Protein AF-A0A2M7PFF3-F1 (afdb_monomer_lite)

pLDDT: mean 94.73, std 5.49, range [59.72, 98.69]

Radius of gyration: 16.47 Å; chains: 1; bounding box: 33×29×48 Å

Sequence (97 aa):
MSSELDDFVESLQEKIIEETRRSYGEKVIERWMNPRFMERIADADGYSMIRGVCGDSMEFFLVFESERVSKAAFMTDGCGSTTACGSVAAEMAFGKG

Foldseek 3Di:
DVVVVVVVVVVVVVVVLVVCCVVPNDLLSVCLVPFPQADDDPPAPDWDWDQDPVRKIKIWGFHDDPNAGCFIHMHIPDDSNSRSVRRVVRVVRHGHD

Secondary structure (DSSP, 8-state):
-HHHHHHHHHHHHHHHHHHHHHHH-HHHHHHHHS-SSB---TT-SEEEEEE-TTS-EEEEEEEEETTEEEEEEEEE-S-HHHHHHHHHHHHHHTT--

Structure (mmCIF, N/CA/C/O backbone):
data_AF-A0A2M7PFF3-F1
#
_entry.id   AF-A0A2M7PFF3-F1
#
loop_
_atom_site.group_PDB
_atom_site.id
_atom_site.type_symbol
_atom_site.label_atom_id
_atom_site.label_alt_id
_atom_site.label_comp_id
_atom_site.label_asym_id
_atom_site.label_entity_id
_atom_site.label_seq_id
_atom_site.pdbx_PDB_ins_code
_atom_site.Cartn_x
_atom_site.Cartn_y
_atom_site.Cartn_z
_atom_site.occupancy
_atom_site.B_iso_or_equiv
_atom_site.auth_seq_id
_atom_site.auth_comp_id
_atom_site.auth_asym_id
_atom_site.auth_atom_id
_atom_site.pdbx_PDB_model_num
ATOM 1 N N . MET A 1 1 ? 14.120 -19.537 -27.855 1.00 59.72 1 MET A N 1
ATOM 2 C CA . MET A 1 1 ? 12.866 -18.784 -28.077 1.00 59.72 1 MET A CA 1
ATOM 3 C C . MET A 1 1 ? 12.224 -18.329 -26.772 1.00 59.72 1 MET A C 1
ATOM 5 O O . MET A 1 1 ? 11.788 -17.193 -26.764 1.00 59.72 1 MET A O 1
ATOM 9 N N . SER A 1 2 ? 12.171 -19.130 -25.690 1.00 68.62 2 SER A N 1
ATOM 10 C CA . SER A 1 2 ? 11.748 -18.583 -24.381 1.00 68.62 2 SER A CA 1
ATOM 11 C C . SER A 1 2 ? 12.808 -17.639 -23.805 1.00 68.62 2 SER A C 1
ATOM 13 O O . SER A 1 2 ? 12.493 -16.500 -23.514 1.00 68.62 2 SER A O 1
ATOM 15 N N . SER A 1 3 ? 14.082 -18.048 -23.818 1.00 82.69 3 SER A N 1
ATOM 16 C CA . SER A 1 3 ? 15.188 -17.269 -23.239 1.00 82.69 3 SER A CA 1
ATOM 17 C C . SER A 1 3 ? 15.340 -15.854 -23.811 1.00 82.69 3 SER A C 1
ATOM 19 O O . SER A 1 3 ? 15.442 -14.908 -23.054 1.00 82.69 3 SER A O 1
ATOM 21 N N . GLU A 1 4 ? 15.285 -15.677 -25.135 1.00 92.25 4 GLU A N 1
ATOM 22 C CA . GLU A 1 4 ? 15.420 -14.344 -25.755 1.00 92.25 4 GLU A CA 1
ATOM 23 C C . GLU A 1 4 ? 14.254 -13.402 -25.413 1.00 92.25 4 GLU A C 1
ATOM 25 O O . GLU A 1 4 ? 14.437 -12.187 -25.351 1.00 92.25 4 GLU A O 1
ATOM 30 N N . LEU A 1 5 ? 13.049 -13.949 -25.213 1.00 93.62 5 LEU A N 1
ATOM 31 C CA . LEU A 1 5 ? 11.891 -13.167 -24.786 1.00 93.62 5 LEU A CA 1
ATOM 32 C C . LEU A 1 5 ? 11.990 -12.826 -23.297 1.00 93.62 5 LEU A C 1
ATOM 34 O O . LEU A 1 5 ? 11.703 -11.691 -22.923 1.00 93.62 5 LEU A O 1
ATOM 38 N N . ASP A 1 6 ? 12.413 -13.786 -22.478 1.00 92.31 6 ASP A N 1
ATOM 39 C CA . ASP A 1 6 ? 12.601 -13.611 -21.039 1.00 92.31 6 ASP A CA 1
ATOM 40 C C . ASP A 1 6 ? 13.664 -12.528 -20.765 1.00 92.31 6 ASP A C 1
ATOM 42 O O . ASP A 1 6 ? 13.381 -11.565 -20.052 1.00 92.31 6 ASP A O 1
ATOM 46 N N . ASP A 1 7 ? 14.816 -12.593 -21.444 1.00 92.94 7 ASP A N 1
ATOM 47 C CA . ASP A 1 7 ? 15.897 -11.599 -21.352 1.00 92.94 7 ASP A CA 1
ATOM 48 C C . ASP A 1 7 ? 15.417 -10.193 -21.767 1.00 92.94 7 ASP A C 1
ATOM 50 O O . ASP A 1 7 ? 15.768 -9.171 -21.167 1.00 92.94 7 ASP A O 1
ATOM 54 N N . PHE A 1 8 ? 14.583 -10.117 -22.810 1.00 94.56 8 PHE A N 1
ATOM 55 C CA . PHE A 1 8 ? 14.014 -8.850 -23.258 1.00 94.56 8 PHE A CA 1
ATOM 56 C C . PHE A 1 8 ? 13.067 -8.256 -22.211 1.00 94.56 8 PHE A C 1
ATOM 58 O O . PHE A 1 8 ? 13.166 -7.062 -21.909 1.00 94.56 8 PHE A O 1
ATOM 65 N N . VAL A 1 9 ? 12.176 -9.075 -21.643 1.00 94.81 9 VAL A N 1
ATOM 66 C CA . VAL A 1 9 ? 11.236 -8.655 -20.595 1.00 94.81 9 VAL A CA 1
ATOM 67 C C . VAL A 1 9 ? 11.986 -8.179 -19.354 1.00 94.81 9 VAL A C 1
ATOM 69 O O . VAL A 1 9 ? 11.653 -7.114 -18.832 1.00 94.81 9 VAL A O 1
ATOM 72 N N . GLU A 1 10 ? 13.024 -8.895 -18.927 1.00 93.81 10 GLU A N 1
ATOM 73 C CA . GLU A 1 10 ? 13.853 -8.508 -17.783 1.00 93.81 10 GLU A CA 1
ATOM 74 C C . GLU A 1 10 ? 14.521 -7.145 -18.023 1.00 93.81 10 GLU A C 1
ATOM 76 O O . GLU A 1 10 ? 14.366 -6.224 -17.220 1.00 93.81 10 GLU A O 1
ATOM 81 N N . SER A 1 11 ? 15.122 -6.938 -19.201 1.00 94.88 11 SER A N 1
ATOM 82 C CA . SER A 1 11 ? 15.748 -5.653 -19.548 1.00 94.88 11 SER A CA 1
ATOM 83 C C . SER A 1 11 ? 14.764 -4.472 -19.580 1.00 94.88 11 SER A C 1
ATOM 85 O O . SER A 1 11 ? 15.141 -3.322 -19.336 1.00 94.88 11 SER A O 1
ATOM 87 N N . LEU A 1 12 ? 13.494 -4.727 -19.914 1.00 95.19 12 LEU A N 1
ATOM 88 C CA . LEU A 1 12 ? 12.441 -3.714 -19.878 1.00 95.19 12 LEU A CA 1
ATOM 89 C C . LEU A 1 12 ? 12.031 -3.402 -18.440 1.00 95.19 12 LEU A C 1
ATOM 91 O O . LEU A 1 12 ? 11.889 -2.230 -18.091 1.00 95.19 12 LEU A O 1
ATOM 95 N N . GLN A 1 13 ? 11.861 -4.431 -17.610 1.00 90.50 13 GLN A N 1
ATOM 96 C CA . GLN A 1 13 ? 11.524 -4.269 -16.198 1.00 90.50 13 GLN A CA 1
ATOM 97 C C . GLN A 1 13 ? 12.604 -3.479 -15.457 1.00 90.50 13 GLN A C 1
ATOM 99 O O . GLN A 1 13 ? 12.274 -2.539 -14.733 1.00 90.50 13 GLN A O 1
ATOM 104 N N . GLU A 1 14 ? 13.881 -3.782 -15.694 1.00 93.50 14 GLU A N 1
ATOM 105 C CA . GLU A 1 14 ? 15.007 -3.048 -15.110 1.00 93.50 14 GLU A CA 1
ATOM 106 C C . GLU A 1 14 ? 14.956 -1.553 -15.442 1.00 93.50 14 GLU A C 1
ATOM 108 O O . GLU A 1 14 ? 15.059 -0.714 -14.544 1.00 93.50 14 GLU A O 1
ATOM 113 N N . LYS A 1 15 ? 14.720 -1.205 -16.714 1.00 93.81 15 LYS A N 1
ATOM 114 C CA . LYS A 1 15 ? 14.615 0.196 -17.155 1.00 93.81 15 LYS A CA 1
ATOM 115 C C . LYS A 1 15 ? 13.453 0.923 -16.489 1.00 93.81 15 LYS A C 1
ATOM 117 O O . LYS A 1 15 ? 13.624 2.055 -16.041 1.00 93.81 15 LYS A O 1
ATOM 122 N N . ILE A 1 16 ? 12.293 0.273 -16.391 1.00 90.25 16 ILE A 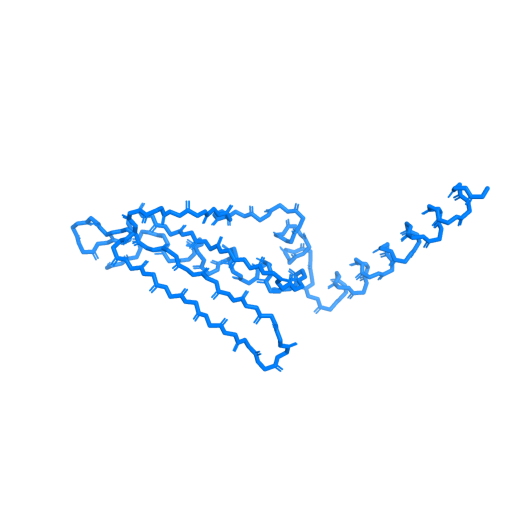N 1
ATOM 123 C CA . ILE A 1 16 ? 11.111 0.840 -15.725 1.00 90.25 16 ILE A CA 1
ATOM 124 C C . ILE A 1 16 ? 11.411 1.103 -14.244 1.00 90.25 16 ILE A C 1
ATOM 126 O O . ILE A 1 16 ? 11.076 2.170 -13.719 1.00 90.25 16 ILE A O 1
ATOM 130 N N . ILE A 1 17 ? 12.061 0.155 -13.564 1.00 89.62 17 ILE A N 1
ATOM 131 C CA . ILE A 1 17 ? 12.437 0.293 -12.153 1.00 89.62 17 ILE A CA 1
ATOM 132 C C . ILE A 1 17 ? 13.450 1.426 -11.972 1.00 89.62 17 ILE A C 1
ATOM 134 O O . ILE A 1 17 ? 13.288 2.244 -11.067 1.00 89.62 17 ILE A O 1
ATOM 138 N N . GLU A 1 18 ? 14.473 1.514 -12.823 1.00 91.69 18 GLU A N 1
ATOM 139 C CA . GLU A 1 18 ? 15.491 2.566 -12.745 1.00 91.69 18 GLU A CA 1
ATOM 140 C C . GLU A 1 18 ? 14.896 3.961 -12.986 1.00 91.69 18 GLU A C 1
ATOM 142 O O . GLU A 1 18 ? 15.172 4.900 -12.233 1.00 91.69 18 GLU A O 1
ATOM 147 N N . GLU A 1 19 ? 14.029 4.101 -13.988 1.00 89.69 19 GLU A N 1
ATOM 148 C CA . GLU A 1 19 ? 13.331 5.355 -14.271 1.00 89.69 19 GLU A CA 1
ATOM 149 C C . GLU A 1 19 ? 12.431 5.776 -13.101 1.00 89.69 19 GLU A C 1
ATOM 151 O O . GLU A 1 19 ? 12.452 6.934 -12.663 1.00 89.69 19 GLU A O 1
ATOM 156 N N . THR A 1 20 ? 11.688 4.822 -12.540 1.00 86.69 20 THR A N 1
ATOM 157 C CA . THR A 1 20 ? 10.832 5.056 -11.372 1.00 86.69 20 THR A CA 1
ATOM 158 C C . THR A 1 20 ? 11.673 5.454 -10.157 1.00 86.69 20 THR A C 1
ATOM 160 O O . THR A 1 20 ? 11.331 6.412 -9.461 1.00 86.69 20 THR A O 1
ATOM 163 N N . ARG A 1 21 ? 12.816 4.791 -9.930 1.00 91.44 21 ARG A N 1
ATOM 164 C CA . ARG A 1 21 ? 13.762 5.115 -8.852 1.00 91.44 21 ARG A CA 1
ATOM 165 C C . ARG A 1 21 ? 14.284 6.540 -8.990 1.00 91.44 21 ARG A C 1
ATOM 167 O O . ARG A 1 21 ? 14.326 7.266 -8.000 1.00 91.44 21 ARG A O 1
ATOM 174 N N . ARG A 1 22 ? 14.653 6.959 -10.204 1.00 92.50 22 ARG A N 1
ATOM 175 C CA . ARG A 1 22 ? 15.121 8.326 -10.477 1.00 92.5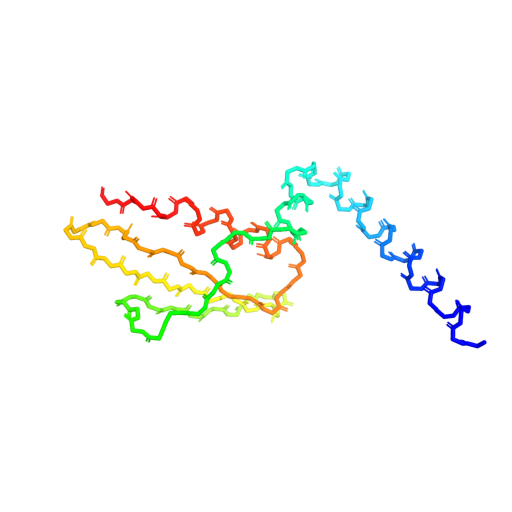0 22 ARG A CA 1
ATOM 176 C C . ARG A 1 22 ? 14.029 9.370 -10.218 1.00 92.50 22 ARG A C 1
ATOM 178 O O . ARG A 1 22 ? 14.340 10.431 -9.686 1.00 92.50 22 ARG A O 1
ATOM 185 N N . SER A 1 23 ? 12.782 9.076 -10.580 1.00 92.06 23 SER A N 1
ATOM 186 C CA . SER A 1 23 ? 11.669 10.030 -10.476 1.00 92.06 23 SER A CA 1
ATOM 187 C C . SER A 1 23 ? 11.087 10.149 -9.064 1.00 92.06 23 SER A C 1
ATOM 189 O O . SER A 1 23 ? 10.731 11.246 -8.638 1.00 92.06 23 SER A O 1
ATOM 191 N N . TYR A 1 24 ? 10.994 9.038 -8.327 1.00 90.62 24 TYR A N 1
ATOM 192 C CA . TYR A 1 24 ? 10.273 8.966 -7.049 1.00 90.62 24 TYR A CA 1
ATOM 193 C C . TYR A 1 24 ? 11.154 8.622 -5.838 1.00 90.62 24 TYR A C 1
ATOM 195 O O . TYR A 1 24 ? 10.724 8.782 -4.694 1.00 90.62 24 TYR A O 1
ATOM 203 N N . GLY A 1 25 ? 12.394 8.185 -6.065 1.00 94.25 25 GLY A N 1
ATOM 204 C CA . GLY A 1 25 ? 13.346 7.824 -5.019 1.00 94.25 25 GLY A CA 1
ATOM 205 C C . GLY A 1 25 ? 13.183 6.400 -4.477 1.00 94.25 25 GLY A C 1
ATOM 206 O O . GLY A 1 25 ? 12.201 5.703 -4.732 1.00 94.25 25 GLY A O 1
ATOM 207 N N . GLU A 1 26 ? 14.167 5.971 -3.681 1.00 94.00 26 GLU A N 1
ATOM 208 C CA . GLU A 1 26 ? 14.292 4.572 -3.242 1.00 94.00 26 GLU A CA 1
ATOM 209 C C . GLU A 1 26 ? 13.106 4.090 -2.402 1.00 94.00 26 GLU A C 1
ATOM 211 O O . GLU A 1 26 ? 12.666 2.954 -2.537 1.00 94.00 26 GLU A O 1
ATOM 216 N N . LYS A 1 27 ? 12.537 4.971 -1.570 1.00 93.44 27 LYS A N 1
ATOM 217 C CA . LYS A 1 27 ? 11.424 4.615 -0.677 1.00 93.44 27 LYS A CA 1
ATOM 218 C C . LYS A 1 27 ? 10.179 4.164 -1.439 1.00 93.44 27 LYS A C 1
ATOM 220 O O . LYS A 1 27 ? 9.438 3.319 -0.946 1.00 93.44 27 LYS A O 1
ATOM 225 N N . VAL A 1 28 ? 9.936 4.734 -2.620 1.00 94.81 28 VAL A N 1
ATOM 226 C CA . VAL A 1 28 ? 8.788 4.352 -3.449 1.00 94.81 28 VAL A CA 1
ATOM 227 C C . VAL A 1 28 ? 9.020 2.984 -4.079 1.00 94.81 28 VAL A C 1
ATOM 229 O O . VAL A 1 28 ? 8.105 2.168 -4.076 1.00 94.81 28 VAL A O 1
ATOM 232 N N . ILE A 1 29 ? 10.244 2.695 -4.530 1.00 94.62 29 ILE A N 1
ATOM 233 C CA . ILE A 1 29 ? 10.609 1.373 -5.059 1.00 94.62 29 ILE A CA 1
ATOM 234 C C . ILE A 1 29 ? 10.519 0.303 -3.977 1.00 94.62 29 ILE A C 1
ATOM 236 O O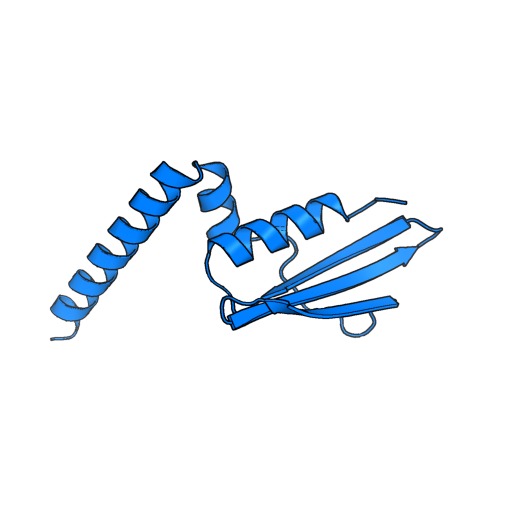 . ILE A 1 29 ? 9.877 -0.720 -4.194 1.00 94.62 29 ILE A O 1
ATOM 240 N N . GLU A 1 30 ? 11.092 0.555 -2.797 1.00 95.12 30 GLU A N 1
ATOM 241 C CA . GLU A 1 30 ? 10.996 -0.359 -1.654 1.00 95.12 30 GLU A CA 1
ATOM 242 C C . GLU A 1 30 ? 9.531 -0.694 -1.361 1.00 95.12 30 GLU A C 1
ATOM 244 O O . GLU A 1 30 ? 9.165 -1.860 -1.206 1.00 95.12 30 GLU A O 1
ATOM 249 N N . ARG A 1 31 ? 8.676 0.334 -1.335 1.00 95.81 31 ARG A N 1
ATOM 250 C CA . ARG A 1 31 ? 7.266 0.147 -1.020 1.00 95.81 31 ARG A CA 1
ATOM 251 C C . ARG A 1 3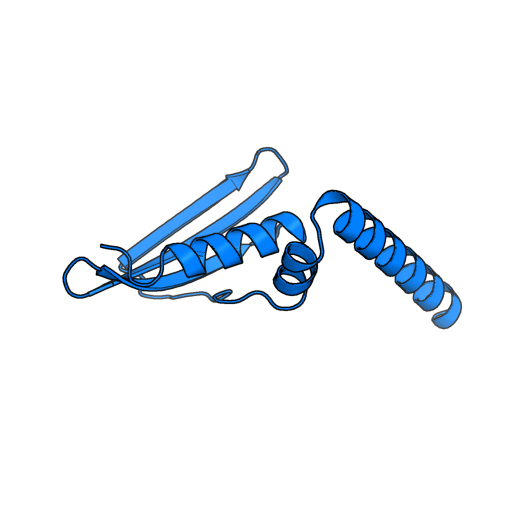1 ? 6.480 -0.544 -2.127 1.00 95.81 31 ARG A C 1
ATOM 253 O O . ARG A 1 31 ? 5.573 -1.306 -1.816 1.00 95.81 31 ARG A O 1
ATOM 260 N N . TRP A 1 32 ? 6.806 -0.289 -3.389 1.00 94.38 32 TRP A N 1
ATOM 261 C CA . TRP A 1 32 ? 6.193 -0.979 -4.521 1.00 94.38 32 TRP A CA 1
ATOM 262 C C . TRP A 1 32 ? 6.552 -2.470 -4.524 1.00 94.38 32 TRP A C 1
ATOM 264 O O . TRP A 1 32 ? 5.665 -3.304 -4.680 1.00 94.38 32 TRP A O 1
ATOM 274 N N . MET A 1 33 ? 7.823 -2.811 -4.300 1.00 93.81 33 MET A N 1
ATOM 275 C CA . MET A 1 33 ? 8.287 -4.204 -4.309 1.00 93.81 33 MET A CA 1
ATOM 276 C C . MET A 1 33 ? 7.805 -5.001 -3.091 1.00 93.81 33 MET A C 1
ATOM 278 O O . MET A 1 33 ? 7.652 -6.216 -3.175 1.00 93.81 33 MET A O 1
ATOM 282 N N . ASN A 1 34 ? 7.571 -4.330 -1.960 1.00 96.25 34 ASN A N 1
ATOM 283 C CA . ASN A 1 34 ? 7.074 -4.947 -0.734 1.00 96.25 34 ASN A CA 1
ATOM 284 C C . ASN A 1 34 ? 5.966 -4.091 -0.088 1.00 96.25 34 ASN A C 1
ATOM 286 O O . ASN A 1 34 ? 6.208 -3.401 0.915 1.00 96.25 34 ASN A O 1
ATOM 290 N N . PRO A 1 35 ? 4.749 -4.091 -0.663 1.00 97.00 35 PRO A N 1
ATOM 291 C CA . PRO A 1 35 ? 3.648 -3.304 -0.138 1.00 97.00 35 PRO A CA 1
ATOM 292 C C . PRO A 1 35 ? 3.184 -3.865 1.208 1.00 97.00 35 PRO A C 1
ATOM 294 O O . PRO A 1 35 ? 2.975 -5.061 1.388 1.00 97.00 35 PRO A O 1
ATOM 297 N N . ARG A 1 36 ? 2.986 -2.969 2.170 1.00 98.12 36 ARG A N 1
ATOM 298 C CA . ARG A 1 36 ? 2.418 -3.261 3.494 1.00 98.12 36 ARG A CA 1
ATOM 299 C C . ARG A 1 36 ? 0.919 -3.004 3.481 1.00 98.12 36 ARG A C 1
ATOM 301 O O . ARG A 1 36 ? 0.507 -2.049 2.830 1.00 98.12 36 ARG A O 1
ATOM 308 N N . PHE A 1 37 ? 0.144 -3.760 4.258 1.00 98.25 37 PHE A N 1
ATOM 309 C CA . PHE A 1 37 ? -1.314 -3.593 4.392 1.00 98.25 37 PHE A CA 1
ATOM 310 C C . PHE A 1 37 ? -2.115 -3.884 3.107 1.00 98.25 37 PHE A C 1
ATOM 312 O O . PHE A 1 37 ? -3.247 -3.428 2.970 1.00 98.25 37 PHE A O 1
ATOM 319 N N . MET A 1 38 ? -1.538 -4.623 2.151 1.00 98.12 38 MET A N 1
ATOM 320 C CA . MET A 1 38 ? -2.241 -5.027 0.931 1.00 98.12 38 MET A CA 1
ATOM 321 C C . MET A 1 38 ? -3.043 -6.310 1.185 1.00 98.12 38 MET A C 1
ATOM 323 O O . MET A 1 38 ? -2.540 -7.415 0.990 1.00 98.12 38 MET A O 1
ATOM 327 N N . GLU A 1 39 ? -4.275 -6.166 1.663 1.00 97.75 39 GLU A N 1
ATOM 328 C CA . GLU A 1 39 ? -5.167 -7.288 1.953 1.00 97.75 39 GLU A CA 1
ATOM 329 C C . GLU A 1 39 ? -6.644 -6.888 1.834 1.00 97.75 39 GLU A C 1
ATOM 331 O O . GLU A 1 39 ? -7.007 -5.713 1.909 1.00 97.75 39 GLU A O 1
ATOM 336 N N . ARG A 1 40 ? -7.515 -7.887 1.653 1.00 97.69 40 ARG A N 1
ATOM 337 C CA . ARG A 1 40 ? -8.970 -7.707 1.724 1.00 97.69 40 ARG A CA 1
ATOM 338 C C . ARG A 1 40 ? -9.452 -8.001 3.139 1.00 97.69 40 ARG A C 1
ATOM 340 O O . ARG A 1 40 ? -9.055 -9.004 3.726 1.00 97.69 40 ARG A O 1
ATOM 347 N N . ILE A 1 41 ? -10.375 -7.184 3.640 1.00 97.62 41 ILE A N 1
ATOM 348 C CA . ILE A 1 41 ? -11.055 -7.408 4.921 1.00 97.62 41 ILE A CA 1
ATOM 349 C C . ILE A 1 41 ? -12.550 -7.559 4.629 1.00 97.62 41 ILE A C 1
ATOM 351 O O . ILE A 1 41 ? -13.176 -6.615 4.157 1.00 97.62 41 ILE A O 1
ATOM 355 N N . ALA A 1 42 ? -13.107 -8.751 4.863 1.00 94.81 42 ALA A N 1
ATOM 356 C CA . ALA A 1 42 ? -14.501 -9.057 4.524 1.00 94.81 42 ALA A CA 1
ATOM 357 C C . ALA A 1 42 ? -15.507 -8.262 5.375 1.00 94.81 42 ALA A C 1
ATOM 359 O O . ALA A 1 42 ? -16.445 -7.688 4.833 1.00 94.81 42 ALA A O 1
ATOM 360 N N . ASP A 1 43 ? -15.262 -8.181 6.684 1.00 95.00 43 ASP A N 1
ATOM 361 C CA . ASP A 1 43 ? -16.151 -7.539 7.659 1.00 95.00 43 ASP A CA 1
ATOM 362 C C . ASP A 1 43 ? -15.578 -6.191 8.125 1.00 95.00 43 ASP A C 1
ATOM 364 O O . ASP A 1 43 ? -15.458 -5.922 9.319 1.00 95.00 43 ASP A O 1
ATOM 368 N N . ALA A 1 44 ? -15.124 -5.368 7.177 1.00 97.75 44 ALA A N 1
ATOM 369 C CA . ALA A 1 44 ? -14.655 -4.021 7.485 1.00 97.75 44 ALA A CA 1
ATOM 370 C C . ALA A 1 44 ? -15.835 -3.104 7.838 1.00 97.75 44 ALA A C 1
ATOM 372 O O . ALA A 1 44 ? -16.857 -3.109 7.152 1.00 97.75 44 ALA A O 1
ATOM 373 N N . ASP A 1 45 ? -15.667 -2.261 8.854 1.00 98.19 45 ASP A N 1
ATOM 374 C CA . ASP A 1 45 ? -16.657 -1.244 9.224 1.00 98.19 45 ASP A CA 1
ATOM 375 C C . ASP A 1 45 ? -16.777 -0.150 8.150 1.00 98.19 45 ASP A C 1
ATOM 377 O O . ASP A 1 45 ? -17.847 0.415 7.925 1.00 98.19 45 ASP A O 1
ATOM 381 N N . GLY A 1 46 ? -15.662 0.160 7.481 1.00 97.00 46 GLY A N 1
ATOM 382 C CA . GLY A 1 46 ? -15.591 1.090 6.362 1.00 97.00 46 GLY A CA 1
ATOM 383 C C . GLY A 1 46 ? -14.990 0.433 5.126 1.00 97.00 46 GLY A C 1
ATOM 384 O O . GLY A 1 46 ? -13.899 -0.131 5.186 1.00 97.00 46 GLY A O 1
ATOM 385 N N . TYR A 1 47 ? -15.672 0.563 3.990 1.00 98.12 47 TYR A N 1
ATOM 386 C CA . TYR A 1 47 ? -15.192 0.117 2.686 1.00 98.12 47 TYR A CA 1
ATOM 387 C C . TYR A 1 47 ? -15.482 1.169 1.618 1.00 98.12 47 TYR A C 1
ATOM 389 O O . TYR A 1 47 ? -16.571 1.744 1.577 1.00 98.12 47 TYR A O 1
ATOM 397 N N . SER A 1 48 ? -14.517 1.403 0.733 1.00 97.88 48 SER A N 1
ATOM 398 C CA . SER A 1 48 ? -14.730 2.195 -0.476 1.00 97.88 48 SER A CA 1
ATOM 399 C C . SER A 1 48 ? -13.823 1.722 -1.602 1.00 97.88 48 SER A C 1
ATOM 401 O O . SER A 1 48 ? -12.685 1.318 -1.361 1.00 97.88 48 SER A O 1
ATOM 403 N N . MET A 1 49 ? -14.326 1.828 -2.830 1.00 97.62 49 MET A N 1
ATOM 404 C CA . MET A 1 49 ? -13.592 1.583 -4.064 1.00 97.62 49 MET A CA 1
ATOM 405 C C . MET A 1 49 ? -13.785 2.765 -5.007 1.00 97.62 49 MET A C 1
ATOM 407 O O . MET A 1 49 ? -14.916 3.145 -5.314 1.00 97.62 49 MET A O 1
ATOM 411 N N . ILE A 1 50 ? -12.683 3.331 -5.494 1.00 97.56 50 ILE A N 1
ATOM 412 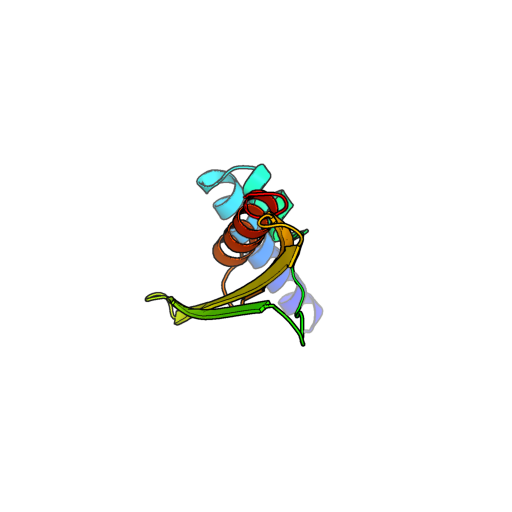C CA . ILE A 1 50 ? -12.702 4.450 -6.439 1.00 97.56 50 ILE A CA 1
ATOM 413 C C . ILE A 1 50 ? -11.827 4.105 -7.635 1.00 97.56 50 ILE A C 1
ATOM 415 O O . ILE A 1 50 ? -10.700 3.639 -7.475 1.00 97.56 50 ILE A O 1
ATOM 419 N N . ARG A 1 51 ? -12.336 4.384 -8.838 1.00 97.56 51 ARG A N 1
ATOM 420 C CA . ARG A 1 51 ? -11.560 4.310 -10.075 1.00 97.56 51 ARG A CA 1
ATOM 421 C C . ARG A 1 51 ? -11.015 5.687 -10.441 1.00 97.56 51 ARG A C 1
ATOM 423 O O . ARG A 1 51 ? -11.778 6.641 -10.587 1.00 97.56 51 ARG A O 1
ATOM 430 N N . GLY A 1 52 ? -9.697 5.785 -10.567 1.00 93.81 52 GLY A N 1
ATOM 431 C CA . GLY A 1 52 ? -8.993 6.995 -10.964 1.00 93.81 52 GLY A CA 1
ATOM 432 C C . GLY A 1 52 ? -9.132 7.293 -12.456 1.00 93.81 52 GLY A C 1
ATOM 433 O O . GLY A 1 52 ? -9.464 6.428 -13.266 1.00 93.81 52 GLY A O 1
ATOM 434 N N . VAL A 1 53 ? -8.814 8.531 -12.841 1.00 94.56 53 VAL A N 1
ATOM 435 C CA . VAL A 1 53 ? -8.842 8.976 -14.248 1.00 94.56 53 VAL A CA 1
ATOM 436 C C . VAL A 1 53 ? -7.818 8.257 -15.133 1.00 94.56 53 VAL A C 1
ATOM 438 O O . VAL A 1 53 ? -8.001 8.195 -16.344 1.00 94.56 53 VAL A O 1
ATOM 441 N N . CYS A 1 54 ? -6.760 7.696 -14.538 1.00 92.88 54 CYS A N 1
ATOM 442 C CA . CYS A 1 54 ? -5.784 6.847 -15.223 1.00 92.88 54 CYS A CA 1
ATOM 443 C C . CYS A 1 54 ? -6.311 5.434 -15.519 1.00 92.88 54 CYS A C 1
ATOM 445 O O . CYS A 1 54 ? -5.684 4.708 -16.282 1.00 92.88 54 CYS A O 1
ATOM 447 N N . GLY A 1 55 ? -7.455 5.048 -14.944 1.00 95.19 55 GLY A N 1
ATOM 448 C CA . GLY A 1 55 ? -8.054 3.726 -15.106 1.00 95.19 55 GLY A CA 1
ATOM 449 C C . GLY A 1 55 ? -7.786 2.760 -13.952 1.00 95.19 55 GLY A C 1
ATOM 450 O O . GLY A 1 55 ? -8.566 1.813 -13.829 1.00 95.19 55 GLY A O 1
ATOM 451 N N . ASP A 1 56 ? -6.782 3.024 -13.110 1.00 97.12 56 ASP A N 1
ATOM 452 C CA . ASP A 1 56 ? -6.474 2.262 -11.890 1.00 97.12 56 ASP A CA 1
ATOM 453 C C . ASP A 1 56 ? -7.611 2.381 -10.864 1.00 97.12 56 ASP A C 1
ATOM 455 O O . ASP A 1 56 ? -8.198 3.452 -10.680 1.00 97.12 56 ASP A O 1
ATOM 459 N N . SER A 1 57 ? -7.891 1.302 -10.146 1.00 97.88 57 SER A N 1
ATOM 460 C CA . SER A 1 57 ? -8.842 1.249 -9.040 1.00 97.88 57 SER A CA 1
ATOM 461 C C . SER A 1 57 ? -8.115 1.115 -7.707 1.00 97.88 57 SER A C 1
ATOM 463 O O . SER A 1 57 ? -7.147 0.367 -7.582 1.00 97.88 57 SER A O 1
ATOM 465 N N . MET A 1 58 ? -8.601 1.818 -6.688 1.00 98.12 58 MET A N 1
ATOM 466 C CA . MET A 1 58 ? -8.101 1.739 -5.318 1.00 98.12 58 MET A CA 1
ATOM 467 C C . MET A 1 58 ? -9.248 1.386 -4.377 1.00 98.12 58 MET A C 1
ATOM 469 O O . MET A 1 58 ? -10.277 2.063 -4.367 1.00 98.12 58 MET A O 1
ATOM 473 N N . GLU A 1 59 ? -9.048 0.345 -3.579 1.00 98.38 59 GLU A N 1
ATOM 474 C CA . GLU A 1 59 ? -9.941 -0.103 -2.516 1.00 98.38 59 GLU A CA 1
ATOM 475 C C . GLU A 1 59 ? -9.293 0.164 -1.156 1.00 98.38 59 GLU A C 1
ATOM 477 O O . GLU A 1 59 ? -8.103 -0.098 -0.987 1.00 98.38 59 GLU A O 1
ATOM 482 N N . PHE A 1 60 ? -10.077 0.630 -0.184 1.00 98.50 60 PHE A N 1
ATOM 483 C CA . PHE A 1 60 ? -9.666 0.753 1.216 1.00 98.50 60 PHE A CA 1
ATOM 484 C C . PHE A 1 60 ? -10.662 0.062 2.141 1.00 98.50 60 PHE A C 1
ATOM 486 O O . PHE A 1 60 ? -11.874 0.158 1.943 1.00 98.50 60 PHE A O 1
ATOM 493 N N . PHE A 1 61 ? -10.125 -0.578 3.177 1.00 98.62 61 PHE A N 1
ATOM 494 C CA . PHE A 1 61 ? -10.860 -1.285 4.220 1.00 98.62 61 PHE A CA 1
ATOM 495 C C . PHE A 1 61 ? -10.412 -0.759 5.583 1.00 98.62 61 PHE A C 1
ATOM 497 O O . PHE A 1 61 ? -9.214 -0.756 5.875 1.00 98.62 61 PHE A O 1
ATOM 504 N N . LEU A 1 62 ? -11.353 -0.326 6.418 1.00 98.38 62 LEU A N 1
ATOM 505 C CA . LEU A 1 62 ? -11.092 0.199 7.758 1.00 98.38 62 LEU A CA 1
ATOM 506 C C . LEU A 1 62 ? -11.919 -0.566 8.793 1.00 98.38 62 LEU A C 1
ATOM 508 O O . LEU A 1 62 ? -13.112 -0.783 8.593 1.00 98.38 62 LEU A O 1
ATOM 512 N N . VAL A 1 63 ? -11.285 -0.938 9.901 1.00 98.38 63 VAL A N 1
ATOM 513 C CA . VAL A 1 63 ? -11.944 -1.460 11.109 1.00 98.38 63 VAL A CA 1
ATOM 514 C C . VAL A 1 63 ? -11.696 -0.468 12.236 1.00 98.38 63 VAL A C 1
ATOM 516 O O . VAL A 1 63 ? -10.569 0.020 12.378 1.00 98.38 63 VAL A O 1
ATOM 519 N N . PHE A 1 64 ? -12.726 -0.155 13.017 1.00 97.94 64 PHE A N 1
ATOM 520 C CA . PHE A 1 64 ? -12.663 0.821 14.098 1.00 97.94 64 PHE A CA 1
ATOM 521 C C . PHE A 1 64 ? -12.863 0.164 15.466 1.00 97.94 64 PHE A C 1
ATOM 523 O O . PHE A 1 64 ? -13.793 -0.603 15.689 1.00 97.94 64 PHE A O 1
ATOM 530 N N . GLU A 1 65 ? -12.027 0.541 16.431 1.00 97.62 65 GLU A N 1
ATOM 531 C CA . GLU A 1 65 ? -12.191 0.208 17.846 1.00 97.62 65 GLU A CA 1
ATOM 532 C C . GLU A 1 65 ? -11.990 1.475 18.677 1.00 97.62 65 GLU A C 1
ATOM 534 O O . GLU A 1 65 ? -10.970 2.151 18.550 1.00 97.62 65 GLU A O 1
ATOM 539 N N . SER A 1 66 ? -12.946 1.800 19.553 1.00 93.75 66 SER A N 1
ATOM 540 C CA . SER A 1 66 ? -12.868 2.977 20.442 1.00 93.75 66 SER A CA 1
ATOM 541 C C . SER A 1 66 ? -12.491 4.276 19.706 1.00 93.75 66 SER A C 1
ATOM 543 O O . SER A 1 66 ? -11.562 4.974 20.105 1.00 93.75 66 SER A O 1
ATOM 545 N N . GLU A 1 67 ? -13.190 4.561 18.599 1.00 93.25 67 GLU A N 1
ATOM 546 C CA . GLU A 1 67 ? -12.990 5.740 17.731 1.00 93.25 67 GLU A CA 1
ATOM 547 C C . GLU A 1 67 ? -11.631 5.811 17.008 1.00 93.25 67 GLU A C 1
ATOM 549 O O . GLU A 1 67 ? -11.321 6.814 16.370 1.00 93.25 67 GLU A O 1
ATOM 554 N N . ARG A 1 68 ? -10.828 4.741 17.041 1.00 97.31 68 ARG A N 1
ATOM 555 C CA . ARG A 1 68 ? -9.553 4.641 16.320 1.00 97.31 68 ARG A CA 1
ATOM 556 C C . ARG A 1 68 ? -9.590 3.553 15.265 1.00 97.31 68 ARG A C 1
ATOM 558 O O . ARG A 1 68 ? -10.232 2.525 15.442 1.00 97.31 68 ARG A O 1
ATOM 565 N N . VAL A 1 69 ? -8.834 3.750 14.194 1.00 98.19 69 VAL A N 1
ATOM 566 C CA . VAL A 1 69 ? -8.616 2.742 13.153 1.00 98.19 69 VAL A CA 1
ATOM 567 C C . VAL A 1 69 ? -7.751 1.612 13.721 1.00 98.19 69 VAL A C 1
ATOM 569 O O . VAL A 1 69 ? -6.535 1.768 13.855 1.00 98.19 69 VAL A O 1
ATOM 572 N N . SER A 1 70 ? -8.364 0.477 14.062 1.00 97.94 70 SER A N 1
ATOM 573 C CA . SER A 1 70 ? -7.670 -0.711 14.576 1.00 97.94 70 SER A CA 1
ATOM 574 C C . SER A 1 70 ? -7.073 -1.568 13.462 1.00 97.94 70 SER A C 1
ATOM 576 O O . SER A 1 70 ? -6.088 -2.267 13.694 1.00 97.94 70 SER A O 1
ATOM 578 N N . LYS A 1 71 ? -7.617 -1.486 12.240 1.00 98.12 71 LYS A N 1
ATOM 579 C CA . LYS A 1 71 ? -7.022 -2.048 11.017 1.00 98.12 71 LYS A CA 1
ATOM 580 C C . LYS A 1 71 ? -7.265 -1.123 9.833 1.00 98.12 71 LYS A C 1
ATOM 582 O O . LYS A 1 71 ? -8.357 -0.582 9.684 1.00 98.12 71 LYS A O 1
ATOM 587 N N . ALA A 1 72 ? -6.256 -0.992 8.981 1.00 98.44 72 ALA A N 1
ATOM 588 C CA . ALA A 1 72 ? -6.353 -0.329 7.690 1.00 98.44 72 ALA A CA 1
ATOM 589 C C . ALA A 1 72 ? -5.692 -1.218 6.643 1.00 98.44 72 ALA A C 1
ATOM 591 O O . ALA A 1 72 ? -4.557 -1.645 6.841 1.00 98.44 72 ALA A O 1
ATOM 592 N N . ALA A 1 73 ? -6.393 -1.484 5.549 1.00 98.62 73 ALA A N 1
ATOM 593 C CA . ALA A 1 73 ? -5.876 -2.258 4.433 1.00 98.62 73 ALA A CA 1
ATOM 594 C C . ALA A 1 73 ? -6.304 -1.649 3.101 1.00 98.62 73 ALA A C 1
ATOM 596 O O . ALA A 1 73 ? -7.269 -0.882 3.038 1.00 98.62 73 ALA A O 1
ATOM 597 N N . PHE A 1 74 ? -5.585 -1.998 2.039 1.00 98.69 74 PHE A N 1
ATOM 598 C CA . PHE A 1 74 ? -5.889 -1.552 0.687 1.00 98.69 74 PHE A CA 1
ATOM 599 C C . PHE A 1 74 ? -5.763 -2.688 -0.330 1.00 98.69 74 PHE A C 1
ATOM 601 O O . PHE A 1 74 ? -5.044 -3.660 -0.112 1.00 98.69 74 PHE A O 1
ATOM 608 N N . MET A 1 75 ? -6.427 -2.532 -1.471 1.00 98.44 75 MET A N 1
ATOM 609 C CA . MET A 1 75 ? -6.196 -3.335 -2.674 1.00 98.44 75 MET A CA 1
ATOM 610 C C . MET A 1 75 ? -6.199 -2.423 -3.897 1.00 98.44 75 MET A C 1
ATOM 612 O O . MET A 1 75 ? -6.890 -1.407 -3.922 1.00 98.44 75 MET A O 1
ATOM 616 N N . THR A 1 76 ? -5.430 -2.770 -4.923 1.00 98.19 76 THR A N 1
ATOM 617 C CA . THR A 1 76 ? -5.417 -2.026 -6.185 1.00 98.19 76 THR A CA 1
ATOM 618 C C . THR A 1 76 ? -5.056 -2.939 -7.350 1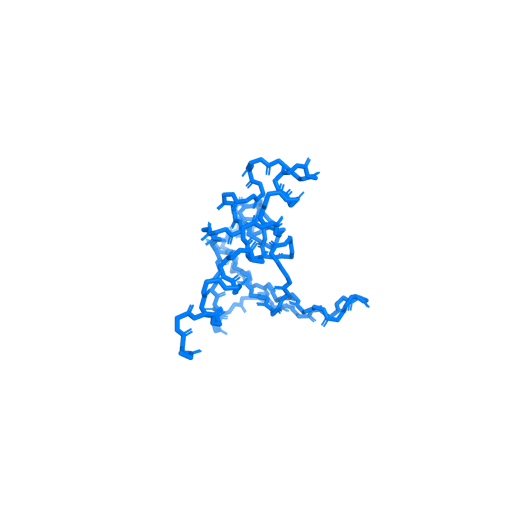.00 98.19 76 THR A C 1
ATOM 620 O O . THR A 1 76 ? -4.327 -3.913 -7.171 1.00 98.19 76 THR A O 1
ATOM 623 N N . ASP A 1 77 ? -5.571 -2.621 -8.534 1.00 96.44 77 ASP A N 1
ATOM 624 C CA . ASP A 1 77 ? -5.142 -3.176 -9.825 1.00 96.44 77 ASP A CA 1
ATOM 625 C C . ASP A 1 77 ? -4.186 -2.223 -10.573 1.00 96.44 77 ASP A C 1
ATOM 627 O O . ASP A 1 77 ? -3.858 -2.447 -11.738 1.00 96.44 77 ASP A O 1
ATOM 631 N N . GLY A 1 78 ? -3.764 -1.146 -9.907 1.00 94.31 78 GLY A N 1
ATOM 632 C CA . GLY A 1 78 ? -2.993 -0.071 -10.500 1.00 94.31 78 GLY A CA 1
ATOM 633 C C . GLY A 1 78 ? -1.494 -0.325 -10.593 1.00 94.31 78 GLY A C 1
ATOM 634 O O . GLY A 1 78 ? -0.948 -1.331 -10.139 1.00 94.31 78 GLY A O 1
ATOM 635 N N . CYS A 1 79 ? -0.805 0.652 -11.174 1.00 93.25 79 CYS A N 1
ATOM 636 C CA . CYS A 1 79 ? 0.639 0.598 -11.374 1.00 93.25 79 CYS A CA 1
ATOM 637 C C . CYS A 1 79 ? 1.445 0.656 -10.056 1.00 93.25 79 CYS A C 1
ATOM 639 O O . CYS A 1 79 ? 0.913 0.838 -8.956 1.00 93.25 79 CYS A O 1
ATOM 641 N N . GLY A 1 80 ? 2.770 0.516 -10.156 1.00 91.88 80 GLY A N 1
ATOM 642 C CA . GLY A 1 80 ? 3.650 0.479 -8.985 1.00 91.88 80 GLY A CA 1
ATOM 643 C C . GLY A 1 80 ? 3.584 1.722 -8.097 1.00 91.88 80 GLY A C 1
ATOM 644 O O . GLY A 1 80 ? 3.626 1.613 -6.871 1.00 91.88 80 GLY A O 1
ATOM 645 N N . SER A 1 81 ? 3.390 2.902 -8.692 1.00 91.44 81 SER A N 1
ATOM 646 C CA . SER A 1 81 ? 3.187 4.142 -7.936 1.00 91.44 81 SER A CA 1
ATOM 647 C C . SER A 1 81 ? 1.854 4.137 -7.178 1.00 91.44 81 SER A C 1
ATOM 649 O O . SER A 1 81 ? 1.822 4.526 -6.009 1.00 91.44 81 SER A O 1
ATOM 651 N N . THR A 1 82 ? 0.781 3.625 -7.788 1.00 95.31 82 THR A N 1
ATOM 652 C CA . THR A 1 82 ? -0.525 3.420 -7.141 1.00 95.31 82 THR A CA 1
ATOM 653 C C . THR A 1 82 ? -0.407 2.452 -5.959 1.00 95.31 82 THR A C 1
ATOM 655 O O . THR A 1 82 ? -0.886 2.753 -4.864 1.00 95.31 82 THR A O 1
ATOM 658 N N . THR A 1 83 ? 0.320 1.345 -6.133 1.00 96.88 83 THR A N 1
ATOM 659 C CA . THR A 1 83 ? 0.606 0.369 -5.068 1.00 96.88 83 THR A CA 1
ATOM 660 C C . THR A 1 83 ? 1.375 0.994 -3.901 1.00 96.88 83 THR A C 1
ATOM 662 O O . THR A 1 83 ? 0.979 0.847 -2.741 1.00 96.88 83 THR A O 1
ATOM 665 N N . ALA A 1 84 ? 2.448 1.736 -4.188 1.00 96.88 84 ALA A N 1
ATOM 666 C CA . ALA A 1 84 ? 3.230 2.412 -3.158 1.00 96.88 84 ALA A CA 1
ATOM 667 C C . ALA A 1 84 ? 2.391 3.448 -2.389 1.00 96.88 84 ALA A C 1
ATOM 669 O O . ALA A 1 84 ? 2.465 3.512 -1.160 1.00 96.88 84 ALA A O 1
ATOM 670 N N . CYS A 1 85 ? 1.560 4.218 -3.099 1.00 96.00 85 CYS A N 1
ATOM 671 C CA . CYS A 1 85 ? 0.655 5.205 -2.514 1.00 96.00 85 CYS A CA 1
ATOM 672 C C . CYS A 1 85 ? -0.364 4.557 -1.567 1.00 96.00 85 CYS A C 1
ATOM 674 O O . CYS A 1 85 ? -0.454 4.957 -0.405 1.00 96.00 85 CYS A O 1
ATOM 676 N N . GLY A 1 86 ? -1.074 3.522 -2.032 1.00 97.94 86 GLY A N 1
ATOM 677 C CA . GLY A 1 86 ? -2.054 2.794 -1.222 1.00 97.94 86 GLY A CA 1
ATOM 678 C C . GLY A 1 86 ? -1.437 2.230 0.057 1.00 97.94 86 GLY A C 1
ATOM 679 O O . GLY A 1 86 ? -1.982 2.405 1.146 1.00 97.94 86 GLY A O 1
ATOM 680 N N . SER A 1 87 ? -0.231 1.668 -0.049 1.00 98.50 87 SER A N 1
ATOM 681 C CA . SER A 1 87 ? 0.464 1.108 1.106 1.00 98.50 87 SER A CA 1
ATOM 682 C C . SER A 1 87 ? 0.867 2.149 2.152 1.00 98.50 87 SER A C 1
ATOM 684 O O . SER A 1 87 ? 0.723 1.903 3.351 1.00 98.50 87 SER A O 1
ATOM 686 N N . VAL A 1 88 ? 1.371 3.314 1.732 1.00 98.06 88 VAL A N 1
ATOM 687 C CA . VAL A 1 88 ? 1.705 4.399 2.672 1.00 98.06 88 VAL A CA 1
ATOM 688 C C . VAL A 1 88 ? 0.437 4.985 3.287 1.00 98.06 88 VAL A C 1
ATOM 690 O O . VAL A 1 88 ? 0.401 5.223 4.490 1.00 98.06 88 VAL A O 1
ATOM 693 N N . ALA A 1 89 ? -0.619 5.182 2.498 1.00 98.06 89 ALA A N 1
ATOM 694 C CA . ALA A 1 89 ? -1.882 5.712 2.996 1.00 98.06 89 ALA A CA 1
ATOM 695 C C . ALA A 1 89 ? -2.537 4.781 4.036 1.00 98.06 89 ALA A C 1
ATOM 697 O O . ALA A 1 89 ? -2.977 5.265 5.078 1.00 98.06 89 ALA A O 1
ATOM 698 N N . ALA A 1 90 ? -2.532 3.461 3.816 1.00 98.38 90 ALA A N 1
ATOM 699 C CA . ALA A 1 90 ? -3.018 2.486 4.796 1.00 98.38 90 ALA A CA 1
ATOM 700 C C . ALA A 1 90 ? -2.183 2.507 6.088 1.00 98.38 90 ALA A C 1
ATOM 702 O O . ALA A 1 90 ? -2.739 2.584 7.184 1.00 98.38 90 ALA A O 1
ATOM 703 N N . GLU A 1 91 ? -0.851 2.539 5.969 1.00 98.31 91 GLU A N 1
ATOM 704 C CA . GLU A 1 91 ? 0.053 2.661 7.121 1.00 98.31 91 GLU A CA 1
ATOM 705 C C . GLU A 1 91 ? -0.188 3.955 7.914 1.00 98.31 91 GLU A C 1
ATOM 707 O O . GLU A 1 91 ? -0.162 3.949 9.142 1.00 98.31 91 GLU A O 1
ATOM 712 N N . MET A 1 92 ? -0.447 5.068 7.223 1.00 97.94 92 MET A N 1
ATOM 713 C CA . MET A 1 92 ? -0.735 6.353 7.857 1.00 97.94 92 MET A CA 1
ATOM 714 C C . MET A 1 92 ? -2.104 6.393 8.538 1.00 97.94 92 MET A C 1
ATOM 716 O O . MET A 1 92 ? -2.248 7.126 9.517 1.00 97.94 92 MET A O 1
ATOM 720 N N . ALA A 1 93 ? -3.090 5.658 8.019 1.00 97.94 93 ALA A N 1
ATOM 721 C CA . ALA A 1 93 ? -4.433 5.570 8.585 1.00 97.94 93 ALA A CA 1
ATOM 722 C C . ALA A 1 93 ? -4.479 4.688 9.841 1.00 97.94 93 ALA A C 1
ATOM 724 O O . ALA A 1 93 ? -5.236 4.981 10.766 1.00 97.94 93 ALA A O 1
ATOM 725 N N . PHE A 1 94 ? -3.655 3.639 9.898 1.00 97.62 94 PHE A N 1
ATOM 726 C CA . PHE A 1 94 ? -3.586 2.739 11.045 1.00 97.62 94 PHE A CA 1
ATOM 727 C C . PHE A 1 94 ? -3.320 3.499 12.360 1.00 97.62 94 PHE A C 1
ATOM 729 O O . PHE A 1 94 ? -2.379 4.289 12.481 1.00 97.62 94 PHE A O 1
ATOM 736 N N . GLY A 1 95 ? -4.171 3.270 13.362 1.00 96.19 95 GLY A N 1
ATOM 737 C CA . GLY A 1 95 ? -4.080 3.875 14.692 1.00 96.19 95 GLY A CA 1
ATOM 738 C C . GLY A 1 95 ? -4.535 5.337 14.797 1.00 96.19 95 GLY A C 1
ATOM 739 O O . GLY A 1 95 ? -4.410 5.924 15.880 1.00 96.19 95 GLY A O 1
ATOM 740 N N . LYS A 1 96 ? -5.043 5.946 13.715 1.00 95.75 96 LYS A N 1
ATOM 741 C CA . LYS A 1 96 ? -5.595 7.313 13.727 1.00 95.75 96 LYS A CA 1
ATOM 742 C C . LYS A 1 96 ? -7.026 7.341 14.268 1.00 95.75 96 LYS A C 1
ATOM 744 O O . LYS A 1 96 ? -7.774 6.389 14.072 1.00 95.75 96 LYS A O 1
ATOM 749 N N . GLY A 1 97 ? -7.365 8.437 14.943 1.00 83.38 97 GLY A N 1
ATOM 750 C CA . GLY A 1 97 ? -8.622 8.696 15.652 1.00 83.38 97 GLY A CA 1
ATOM 751 C C . GLY A 1 97 ? -8.410 9.780 16.694 1.00 83.38 97 GLY A C 1
ATOM 752 O O . GLY A 1 97 ? -7.327 9.752 17.335 1.00 83.38 97 GLY A O 1
#